Protein AF-A0A4Y2FB66-F1 (afdb_monomer_lite)

Structure (mmCIF, N/CA/C/O backbone):
data_AF-A0A4Y2FB66-F1
#
_entry.id   AF-A0A4Y2FB66-F1
#
loop_
_atom_site.group_PDB
_atom_site.id
_atom_site.type_symbol
_atom_site.label_atom_id
_atom_site.label_alt_id
_atom_site.label_comp_id
_atom_site.label_asym_id
_atom_site.label_entity_id
_atom_site.label_seq_id
_atom_site.pdbx_PDB_ins_code
_atom_site.Cartn_x
_atom_site.Cartn_y
_atom_site.Cartn_z
_atom_site.occupancy
_atom_site.B_iso_or_equiv
_atom_site.auth_seq_id
_atom_site.auth_comp_id
_atom_site.auth_asym_id
_atom_site.auth_atom_id
_atom_site.pdbx_PDB_model_num
ATOM 1 N N . ILE A 1 1 ? -6.689 -3.772 26.267 1.00 90.94 1 ILE A N 1
ATOM 2 C CA . ILE A 1 1 ? -7.836 -3.017 25.698 1.00 90.94 1 ILE A CA 1
ATOM 3 C C . ILE A 1 1 ? -9.019 -3.941 25.421 1.00 90.94 1 ILE A C 1
ATOM 5 O O . ILE A 1 1 ? -10.001 -3.812 26.133 1.00 90.94 1 ILE A O 1
ATOM 9 N N . VAL A 1 2 ? -8.924 -4.903 24.489 1.00 92.88 2 VAL A N 1
ATOM 10 C CA . VAL A 1 2 ? -10.032 -5.835 24.159 1.00 92.88 2 VAL A CA 1
ATOM 11 C C . VAL A 1 2 ? -10.503 -6.646 25.371 1.00 92.88 2 VAL A C 1
ATOM 13 O O . VAL A 1 2 ? -11.667 -6.551 25.737 1.00 92.88 2 VAL A O 1
ATOM 16 N N . ASN A 1 3 ? -9.600 -7.363 26.052 1.00 94.06 3 ASN A N 1
ATOM 17 C CA . ASN A 1 3 ? -9.964 -8.153 27.240 1.00 94.06 3 ASN A CA 1
ATOM 18 C C . ASN A 1 3 ? -10.557 -7.281 28.353 1.00 94.06 3 ASN A C 1
ATOM 20 O O . ASN A 1 3 ? -11.570 -7.639 28.937 1.00 94.06 3 ASN A O 1
ATOM 24 N N . GLY A 1 4 ? -9.977 -6.099 28.595 1.00 93.81 4 GLY A N 1
ATOM 25 C CA . GLY A 1 4 ? -10.523 -5.148 29.565 1.00 93.81 4 GLY A CA 1
ATOM 26 C C . GLY A 1 4 ? -11.929 -4.672 29.182 1.00 93.81 4 GLY A C 1
ATOM 27 O O . GLY A 1 4 ? -12.802 -4.602 30.039 1.00 93.81 4 GLY A O 1
ATOM 28 N N . ARG A 1 5 ? -12.189 -4.425 27.890 1.00 94.38 5 ARG A N 1
ATOM 29 C CA . ARG A 1 5 ? -13.531 -4.097 27.394 1.00 94.38 5 ARG A CA 1
ATOM 30 C C . ARG A 1 5 ? -14.510 -5.263 27.574 1.00 94.38 5 ARG A C 1
ATOM 32 O O . ARG A 1 5 ? -15.636 -5.017 27.989 1.00 94.38 5 ARG A O 1
ATOM 39 N N . ALA A 1 6 ? -14.084 -6.501 27.317 1.00 93.06 6 ALA A N 1
ATOM 40 C CA . ALA A 1 6 ? -14.889 -7.708 27.537 1.00 93.06 6 ALA A CA 1
ATOM 41 C C . ALA A 1 6 ? -15.201 -7.949 29.028 1.00 93.06 6 ALA A C 1
ATOM 43 O O . ALA A 1 6 ? -16.270 -8.441 29.364 1.00 93.06 6 ALA A O 1
ATOM 44 N N . GLN A 1 7 ? -14.303 -7.532 29.924 1.00 95.62 7 GLN A N 1
ATOM 45 C CA . GLN A 1 7 ? -14.495 -7.530 31.379 1.00 95.62 7 GLN A CA 1
ATOM 46 C C . GLN A 1 7 ? -15.328 -6.335 31.891 1.00 95.62 7 GLN A C 1
ATOM 48 O O . GLN A 1 7 ? -15.427 -6.131 33.098 1.00 95.62 7 GLN A O 1
ATOM 53 N N . GLY A 1 8 ? -15.904 -5.518 31.001 1.00 94.75 8 GLY A N 1
ATOM 54 C CA . GLY A 1 8 ? -16.772 -4.397 31.372 1.00 94.75 8 GLY A CA 1
ATOM 55 C C . GLY A 1 8 ? -16.047 -3.100 31.746 1.00 94.75 8 GLY A C 1
ATOM 56 O O . GLY A 1 8 ? -16.680 -2.174 32.249 1.00 94.75 8 GLY A O 1
ATOM 57 N N . GLN A 1 9 ? -14.739 -2.978 31.494 1.00 95.56 9 GLN A N 1
ATOM 58 C CA . GLN A 1 9 ? -14.027 -1.729 31.775 1.00 95.56 9 GLN A CA 1
ATOM 59 C C . GLN A 1 9 ? -14.508 -0.581 30.870 1.00 95.56 9 GLN A C 1
ATOM 61 O O . GLN A 1 9 ? -14.727 -0.733 29.659 1.00 95.56 9 GLN A O 1
ATOM 66 N N . THR A 1 10 ? -14.631 0.608 31.465 1.00 94.75 10 THR A N 1
ATOM 67 C CA . THR A 1 10 ? -14.972 1.845 30.751 1.00 94.75 10 THR A CA 1
ATOM 68 C C . THR A 1 10 ? -13.799 2.324 29.894 1.00 94.75 10 THR A C 1
ATOM 70 O O . THR A 1 10 ? -12.643 1.996 30.163 1.00 94.75 10 THR A O 1
ATOM 73 N N . ILE A 1 11 ? -14.069 3.147 28.872 1.00 92.94 11 ILE A N 1
ATOM 74 C CA . ILE A 1 11 ? -13.003 3.708 28.021 1.00 92.94 11 ILE A CA 1
ATOM 75 C C . ILE A 1 11 ? -12.010 4.530 28.857 1.00 92.94 11 ILE A C 1
ATOM 77 O O . ILE A 1 11 ? -10.803 4.448 28.635 1.00 92.94 11 ILE A O 1
ATOM 81 N N . LEU A 1 12 ? -12.497 5.239 29.880 1.00 92.56 12 LEU A N 1
ATOM 82 C CA . LEU A 1 12 ? -11.654 5.965 30.828 1.00 92.56 12 LEU A CA 1
ATOM 83 C C . LEU A 1 12 ? -10.719 5.033 31.618 1.00 92.56 12 LEU A C 1
ATOM 85 O O . LEU A 1 12 ? -9.545 5.357 31.799 1.00 92.56 12 LEU A O 1
ATOM 89 N N . GLY A 1 13 ? -11.217 3.876 32.067 1.00 93.75 13 GLY A N 1
ATOM 90 C CA . GLY A 1 13 ? -10.400 2.858 32.735 1.00 93.75 13 GLY A CA 1
ATOM 91 C C . GLY A 1 13 ? -9.316 2.303 31.810 1.00 93.75 13 GLY A C 1
ATOM 92 O O . GLY A 1 13 ? -8.141 2.271 32.172 1.00 93.75 13 GLY A O 1
ATOM 93 N N . LEU A 1 14 ? -9.694 1.983 3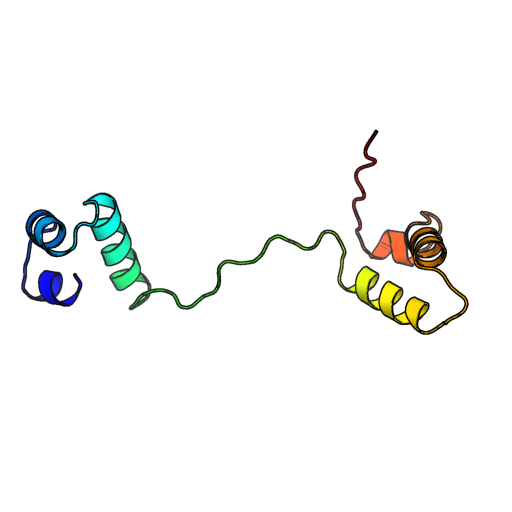0.570 1.00 94.50 14 LEU A N 1
ATOM 94 C CA . LEU A 1 14 ? -8.766 1.497 29.548 1.00 94.50 14 LEU A CA 1
ATOM 95 C C . LEU A 1 14 ? -7.687 2.535 29.211 1.00 94.50 14 LEU A C 1
ATOM 97 O O . LEU A 1 14 ? -6.516 2.177 29.116 1.00 94.50 14 LEU A O 1
ATOM 101 N N . ARG A 1 15 ? -8.052 3.819 29.101 1.00 94.69 15 ARG A N 1
ATOM 102 C CA . ARG A 1 15 ? -7.118 4.929 28.854 1.00 94.69 15 ARG A CA 1
ATOM 103 C C . ARG A 1 15 ? -6.034 5.021 29.918 1.00 94.69 15 ARG A C 1
ATOM 105 O O . ARG A 1 15 ? -4.864 5.158 29.567 1.00 94.69 15 ARG A O 1
ATOM 112 N N . LYS A 1 16 ? -6.414 4.938 31.197 1.00 92.88 16 LYS A N 1
ATOM 113 C CA . LYS A 1 16 ? -5.461 4.983 32.317 1.00 92.88 16 LYS A CA 1
ATOM 114 C C . LYS A 1 16 ? -4.454 3.834 32.258 1.00 92.88 16 LYS A C 1
ATOM 116 O O . LYS A 1 16 ? -3.300 4.032 32.610 1.00 92.88 16 LYS A O 1
ATOM 121 N N . GLN A 1 17 ? -4.877 2.658 31.795 1.00 92.19 17 GLN A N 1
ATOM 122 C CA . GLN A 1 17 ? -4.009 1.487 31.688 1.00 92.19 17 GLN A CA 1
ATOM 123 C C . GLN A 1 17 ? -3.109 1.518 30.442 1.00 92.19 17 GLN A C 1
ATOM 125 O O . GLN A 1 17 ? -1.971 1.061 30.501 1.00 92.19 17 GLN A O 1
ATOM 130 N N . SER A 1 18 ? -3.617 1.998 29.300 1.00 87.88 18 SER A N 1
ATOM 131 C CA . SER A 1 18 ? -2.945 1.841 28.003 1.00 87.88 18 SER A CA 1
ATOM 132 C C . SER A 1 18 ? -2.191 3.074 27.507 1.00 87.88 18 SER A C 1
ATOM 134 O O . SER A 1 18 ? -1.521 2.971 26.485 1.00 87.88 18 SER A O 1
ATOM 136 N N . ASN A 1 19 ? -2.303 4.231 28.171 1.00 91.69 19 ASN A N 1
ATOM 137 C CA . ASN A 1 19 ? -1.718 5.506 27.723 1.00 91.69 19 ASN A CA 1
ATOM 138 C C . ASN A 1 19 ? -2.120 5.911 26.285 1.00 91.69 19 ASN A C 1
ATOM 140 O O . ASN A 1 19 ? -1.388 6.619 25.599 1.00 91.69 19 ASN A O 1
ATOM 144 N N . ILE A 1 20 ? -3.294 5.474 25.814 1.00 93.75 20 ILE A N 1
ATOM 145 C CA . ILE A 1 20 ? -3.853 5.842 24.501 1.00 93.75 20 ILE A CA 1
ATOM 146 C C . ILE A 1 20 ? -4.961 6.872 24.717 1.00 93.75 20 ILE A C 1
ATOM 148 O O . ILE A 1 20 ? -5.671 6.826 25.722 1.00 93.75 20 ILE A O 1
ATOM 152 N N . SER A 1 21 ? -5.137 7.797 23.774 1.00 95.00 21 SER A N 1
ATOM 153 C CA . SER A 1 21 ? -6.280 8.709 23.798 1.00 95.00 21 SER A CA 1
ATOM 154 C C . SER A 1 21 ? -7.610 7.946 23.776 1.00 95.00 21 SER A C 1
ATOM 156 O O . SER A 1 21 ? -7.736 6.859 23.211 1.00 95.00 21 SER A O 1
ATOM 158 N N . GLU A 1 22 ? -8.645 8.551 24.349 1.00 94.50 22 GLU A N 1
ATOM 159 C CA . GLU A 1 22 ? -10.004 8.003 24.311 1.00 94.50 22 GLU A CA 1
ATOM 160 C C . GLU A 1 22 ? -10.502 7.796 22.872 1.00 94.50 22 GLU A C 1
ATOM 162 O O . GLU A 1 22 ? -11.065 6.749 22.550 1.00 94.50 22 GLU A O 1
ATOM 167 N N . SER A 1 23 ? -10.185 8.733 21.971 1.00 94.75 23 SER A N 1
ATOM 168 C CA . SER A 1 23 ? -10.481 8.604 20.542 1.00 94.75 23 SER A CA 1
ATOM 169 C C . SER A 1 23 ? -9.739 7.438 19.883 1.00 94.75 23 SER A C 1
ATOM 171 O O . SER A 1 23 ? -10.311 6.755 19.035 1.00 94.75 23 SER A O 1
ATOM 173 N N . GLY A 1 24 ? -8.492 7.172 20.281 1.00 94.81 24 GLY A N 1
ATOM 174 C CA . GLY A 1 24 ? -7.716 6.033 19.798 1.00 94.81 24 GLY A CA 1
ATOM 175 C C . GLY A 1 24 ? -8.310 4.701 20.250 1.00 94.81 24 GLY A C 1
ATOM 176 O O . GLY A 1 24 ? -8.445 3.789 19.440 1.00 94.81 24 GLY A O 1
ATOM 177 N N . ILE A 1 25 ? -8.735 4.608 21.514 1.00 94.69 25 ILE A N 1
ATOM 178 C CA . ILE A 1 25 ? -9.382 3.406 22.064 1.00 94.69 25 ILE A CA 1
ATOM 179 C C . ILE A 1 25 ? -10.734 3.158 21.397 1.00 94.69 25 ILE A C 1
ATOM 181 O O . ILE A 1 25 ? -11.018 2.025 21.019 1.00 94.69 25 ILE A O 1
ATOM 185 N N . SER A 1 26 ? -11.546 4.203 21.219 1.00 93.62 26 SER A N 1
ATOM 186 C CA . SER A 1 26 ? -12.848 4.097 20.556 1.00 93.62 26 SER A CA 1
ATOM 187 C C . SER A 1 26 ? -12.705 3.589 19.116 1.00 93.62 26 SER A C 1
ATOM 189 O O . SER A 1 26 ? -13.294 2.569 18.762 1.00 93.62 26 SER A O 1
ATOM 191 N N . LYS A 1 27 ? -11.818 4.209 18.318 1.00 93.38 27 LYS A N 1
ATOM 192 C CA . LYS A 1 27 ? -11.522 3.769 16.942 1.00 93.38 27 LYS A CA 1
ATOM 193 C C . LYS A 1 27 ? -10.986 2.339 16.892 1.00 93.38 27 LYS A C 1
ATOM 195 O O . LYS A 1 27 ? -11.388 1.566 16.031 1.00 93.38 27 LYS A O 1
ATOM 200 N N . PHE A 1 28 ? -10.092 1.980 17.812 1.00 92.31 28 PHE A N 1
ATOM 201 C CA . PHE A 1 28 ? -9.548 0.627 17.894 1.00 92.31 28 PHE A CA 1
ATOM 202 C C . PHE A 1 28 ? -10.636 -0.413 18.196 1.00 92.31 28 PHE A C 1
ATOM 204 O O . PHE A 1 28 ? -10.681 -1.447 17.538 1.00 92.31 28 PHE A O 1
ATOM 211 N N . LEU A 1 29 ? -11.518 -0.148 19.167 1.00 93.12 29 LEU A N 1
ATOM 212 C CA . LEU A 1 29 ? -12.612 -1.058 19.517 1.00 93.12 29 LEU A CA 1
ATOM 213 C C . LEU A 1 29 ? -13.636 -1.186 18.386 1.00 93.12 29 LEU A C 1
ATOM 215 O O . LEU A 1 29 ? -14.118 -2.286 18.146 1.00 93.12 29 LEU A O 1
ATOM 219 N N . GLN A 1 30 ? -13.928 -0.093 17.679 1.00 92.75 30 GLN A N 1
ATOM 220 C CA . GLN A 1 30 ? -14.783 -0.121 16.495 1.00 92.75 30 GLN A CA 1
ATOM 221 C C . GLN A 1 30 ? -14.187 -1.024 15.407 1.00 92.75 30 GLN A C 1
ATOM 223 O O . GLN A 1 30 ? -14.837 -1.968 14.976 1.00 92.75 30 GLN A O 1
ATOM 228 N N . VAL A 1 31 ? -12.913 -0.819 15.051 1.00 92.19 31 VAL A N 1
ATOM 229 C CA . VAL A 1 31 ? -12.200 -1.678 14.089 1.00 92.19 31 VAL A CA 1
ATOM 230 C C . VAL A 1 31 ? -12.190 -3.140 14.542 1.00 92.19 31 VAL A C 1
ATOM 232 O O . VAL A 1 31 ? -12.387 -4.036 13.726 1.00 92.19 31 VAL A O 1
ATOM 235 N N . TRP A 1 32 ? -12.008 -3.393 15.839 1.00 92.69 32 TRP A N 1
ATOM 236 C CA . TRP A 1 32 ? -12.029 -4.745 16.391 1.00 92.69 32 TRP A CA 1
ATOM 237 C C . TRP A 1 32 ? -13.385 -5.443 16.210 1.00 92.69 32 TRP A C 1
ATOM 239 O O . TRP A 1 32 ? -13.410 -6.631 15.899 1.00 92.69 32 TRP A O 1
ATOM 249 N N . VAL A 1 33 ? -14.498 -4.725 16.394 1.00 91.12 33 VAL A N 1
ATOM 250 C CA . VAL A 1 33 ? -15.858 -5.253 16.179 1.00 91.12 33 VAL A CA 1
ATOM 251 C C . VAL A 1 33 ? -16.134 -5.459 14.692 1.00 91.12 33 VAL A C 1
ATOM 253 O O . VAL A 1 33 ? -16.603 -6.526 14.309 1.00 91.12 33 VAL A O 1
ATOM 256 N N . ASP A 1 34 ? -15.793 -4.477 13.858 1.00 91.38 34 ASP A N 1
ATOM 257 C CA . ASP A 1 34 ? -16.114 -4.494 12.428 1.00 91.38 34 ASP A CA 1
ATOM 258 C C . ASP A 1 34 ? -15.282 -5.527 11.650 1.00 91.38 34 ASP A C 1
ATOM 260 O O . ASP A 1 34 ? -15.755 -6.112 10.678 1.00 91.38 34 ASP A O 1
ATOM 264 N N . GLN A 1 35 ? -14.026 -5.744 12.054 1.00 89.69 35 GLN A N 1
ATOM 265 C CA . GLN A 1 35 ? -13.048 -6.537 11.295 1.00 89.69 35 GLN A CA 1
ATOM 266 C C . GLN A 1 35 ? -12.585 -7.799 12.033 1.00 89.69 35 GLN A C 1
ATOM 268 O O . GLN A 1 35 ? -11.750 -8.542 11.518 1.00 89.69 35 GLN A O 1
ATOM 273 N N . GLY A 1 36 ? -13.083 -8.041 13.250 1.00 89.62 36 GLY A N 1
ATOM 274 C CA . GLY A 1 36 ? -12.677 -9.177 14.083 1.00 89.62 36 GLY A CA 1
ATOM 275 C C . GLY A 1 36 ? -11.222 -9.109 14.561 1.00 89.62 36 GLY A C 1
ATOM 276 O O . GLY A 1 36 ? -10.651 -10.128 14.952 1.00 89.62 36 GLY A O 1
ATOM 277 N N . GLY A 1 37 ? -10.589 -7.935 14.503 1.00 88.38 37 GLY A N 1
ATOM 278 C CA . GLY A 1 37 ? -9.184 -7.773 14.849 1.00 88.38 37 GLY A CA 1
ATOM 279 C C . GLY A 1 37 ? -8.562 -6.491 14.311 1.00 88.38 37 GLY A C 1
ATOM 280 O O . GLY A 1 37 ? -9.235 -5.623 13.763 1.00 88.38 37 GLY A O 1
ATOM 281 N N . VAL A 1 38 ? -7.242 -6.376 14.459 1.00 82.81 38 VAL A N 1
ATOM 282 C CA . VAL A 1 38 ? -6.473 -5.327 13.780 1.00 82.81 38 VAL A CA 1
ATOM 283 C C . VAL A 1 38 ? -6.246 -5.763 12.331 1.00 82.81 38 VAL A C 1
ATOM 285 O O . VAL A 1 38 ? -5.691 -6.849 12.124 1.00 82.81 38 VAL A O 1
ATOM 288 N N . PRO A 1 39 ? -6.621 -4.948 11.328 1.00 81.06 39 PRO A N 1
ATOM 289 C CA . PRO A 1 39 ? -6.375 -5.280 9.936 1.00 81.06 39 PRO A CA 1
ATOM 290 C C . PRO A 1 39 ? -4.884 -5.496 9.710 1.00 81.06 39 PRO A C 1
ATOM 292 O O . PRO A 1 39 ? -4.063 -4.616 9.965 1.00 81.06 39 PRO A O 1
ATOM 295 N N . LYS A 1 40 ? -4.539 -6.669 9.179 1.00 81.88 40 LYS A N 1
ATOM 296 C CA . LYS A 1 40 ? -3.198 -6.949 8.647 1.00 81.88 40 LYS A CA 1
ATOM 297 C C . LYS A 1 40 ? -3.020 -6.425 7.223 1.00 81.88 40 LYS A C 1
ATOM 299 O O . LYS A 1 40 ? -1.968 -6.638 6.631 1.00 81.88 40 LYS A O 1
ATOM 304 N N . VAL A 1 41 ? -4.049 -5.788 6.660 1.00 80.50 41 VAL A N 1
ATOM 305 C CA . VAL A 1 41 ? -4.020 -5.275 5.292 1.00 80.50 41 VAL A CA 1
ATOM 306 C C . VAL A 1 41 ? -2.999 -4.138 5.239 1.00 80.50 41 VAL A C 1
ATOM 308 O O . VAL A 1 41 ? -3.187 -3.130 5.930 1.00 80.50 41 VAL A O 1
ATOM 311 N N . PRO A 1 42 ? -1.913 -4.280 4.455 1.00 82.62 42 PRO A N 1
ATOM 312 C CA . PRO A 1 42 ? -0.990 -3.184 4.236 1.00 82.62 42 PRO A CA 1
ATOM 313 C C . PRO A 1 42 ? -1.769 -1.999 3.684 1.00 82.62 42 PRO A C 1
ATOM 315 O O . PRO A 1 42 ? -2.655 -2.167 2.842 1.00 82.62 42 PRO A O 1
ATOM 318 N N . LYS A 1 43 ? -1.442 -0.790 4.142 1.00 83.06 43 LYS A N 1
ATOM 319 C CA . LYS A 1 43 ? -1.986 0.404 3.497 1.00 83.06 43 LYS A CA 1
ATOM 320 C C . LYS A 1 43 ? -1.612 0.341 2.013 1.00 83.06 43 LYS A C 1
ATOM 322 O O . LYS A 1 43 ? -0.455 0.020 1.722 1.00 83.06 43 LYS A O 1
ATOM 327 N N . PRO A 1 44 ? -2.551 0.615 1.091 1.00 85.12 44 PRO A N 1
ATOM 328 C CA . PRO A 1 44 ? -2.196 0.714 -0.312 1.00 85.12 44 PRO A CA 1
ATOM 329 C C . PRO A 1 44 ? -1.068 1.739 -0.440 1.00 85.12 44 PRO A C 1
ATOM 331 O O . PRO A 1 44 ? -1.123 2.816 0.161 1.00 85.12 44 PRO A O 1
ATOM 334 N N . GLY A 1 45 ? -0.011 1.356 -1.154 1.00 87.06 45 GLY A N 1
ATOM 335 C CA . GLY A 1 45 ? 1.094 2.259 -1.446 1.00 87.06 45 GLY A CA 1
ATOM 336 C C . GLY A 1 45 ? 0.626 3.433 -2.303 1.00 87.06 45 GLY A C 1
ATOM 337 O O . GLY A 1 45 ? -0.483 3.429 -2.843 1.00 87.06 45 GLY A O 1
ATOM 338 N N . SER A 1 46 ? 1.491 4.436 -2.450 1.00 87.12 46 SER A N 1
ATOM 339 C CA . SER A 1 46 ? 1.258 5.484 -3.445 1.00 87.12 46 SER A CA 1
ATOM 340 C C . SER A 1 46 ? 1.066 4.847 -4.827 1.00 87.12 46 SER A C 1
ATOM 342 O O . SER A 1 46 ? 1.800 3.907 -5.152 1.00 87.12 46 SER A O 1
ATOM 344 N N . PRO A 1 47 ? 0.129 5.347 -5.654 1.00 84.75 47 PRO A N 1
ATOM 345 C CA . PRO A 1 47 ? 0.041 4.942 -7.048 1.00 84.75 47 PRO A CA 1
ATOM 346 C C . PRO A 1 47 ? 1.390 5.117 -7.749 1.00 84.75 47 PRO A C 1
ATOM 348 O O . PRO A 1 47 ? 2.119 6.075 -7.477 1.00 84.75 47 PRO A O 1
ATOM 351 N N . HIS A 1 48 ? 1.714 4.192 -8.649 1.00 83.88 48 HIS A N 1
ATOM 352 C CA . HIS A 1 48 ? 2.870 4.339 -9.525 1.00 83.88 48 HIS A CA 1
ATOM 353 C C . HIS A 1 48 ? 2.620 5.460 -10.539 1.00 83.88 48 HIS A C 1
ATOM 355 O O . HIS A 1 48 ? 1.514 5.592 -11.063 1.00 83.88 48 HIS A O 1
ATOM 361 N N . SER A 1 49 ? 3.658 6.250 -10.828 1.00 83.88 49 SER A N 1
ATOM 362 C CA . SER A 1 49 ? 3.609 7.290 -11.866 1.00 83.88 49 SER A CA 1
ATOM 363 C C . SER A 1 49 ? 3.554 6.708 -13.281 1.00 83.88 49 SER A C 1
ATOM 365 O O . SER A 1 49 ? 3.134 7.387 -14.213 1.00 83.88 49 SER A O 1
ATOM 367 N N . THR A 1 50 ? 3.986 5.459 -13.446 1.00 84.56 50 THR A N 1
ATOM 368 C CA . THR A 1 50 ? 3.997 4.719 -14.706 1.00 84.56 50 THR A CA 1
ATOM 369 C C . THR A 1 50 ? 2.961 3.601 -14.674 1.00 84.56 50 THR A C 1
ATOM 371 O O . THR A 1 50 ? 2.606 3.066 -13.620 1.00 84.56 50 THR A O 1
ATOM 374 N N . SER A 1 51 ? 2.444 3.240 -15.848 1.00 87.38 51 SER A N 1
ATOM 375 C CA . SER A 1 51 ? 1.576 2.074 -15.979 1.00 87.38 51 SER A CA 1
ATOM 376 C C . SER A 1 51 ? 2.392 0.796 -16.156 1.00 87.38 51 SER A C 1
ATOM 378 O O . SER A 1 51 ? 3.522 0.810 -16.642 1.00 87.38 51 SER A O 1
ATOM 380 N N . ARG A 1 52 ? 1.772 -0.354 -15.866 1.00 87.94 52 ARG A N 1
ATOM 381 C CA . ARG A 1 52 ? 2.409 -1.671 -16.054 1.00 87.94 52 ARG A CA 1
ATOM 382 C C . ARG A 1 52 ? 2.903 -1.912 -17.486 1.00 87.94 52 ARG A C 1
ATOM 384 O O . ARG A 1 52 ? 3.871 -2.641 -17.681 1.00 87.94 52 ARG A O 1
ATOM 391 N N . LEU A 1 53 ? 2.222 -1.351 -18.491 1.00 88.31 53 LEU A N 1
ATOM 392 C CA . LEU A 1 53 ? 2.642 -1.458 -19.892 1.00 88.31 53 LEU A CA 1
ATOM 393 C C . LEU A 1 53 ? 3.906 -0.641 -20.154 1.00 88.31 53 LEU A C 1
ATOM 395 O O . LEU A 1 53 ? 4.813 -1.137 -20.819 1.00 88.31 53 LEU A O 1
A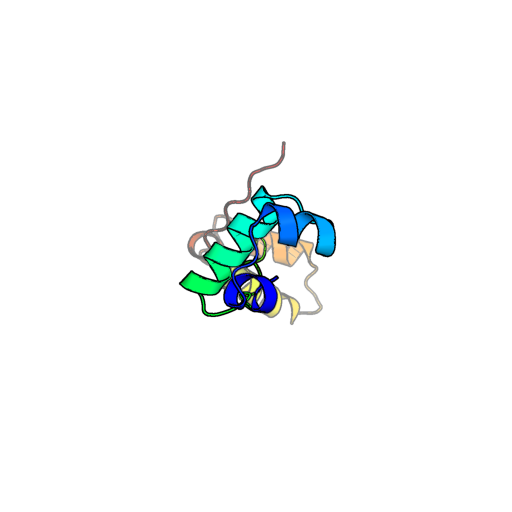TOM 399 N N . PHE A 1 54 ? 3.978 0.567 -19.590 1.00 88.81 54 PHE A N 1
ATOM 400 C CA . PHE A 1 54 ? 5.166 1.409 -19.656 1.00 88.81 54 PHE A CA 1
ATOM 401 C C . PHE A 1 54 ? 6.370 0.696 -19.027 1.00 88.81 54 PHE A C 1
ATOM 403 O O . PHE A 1 54 ? 7.390 0.521 -19.690 1.00 88.81 54 PHE A O 1
ATOM 410 N N . ASP A 1 55 ? 6.211 0.167 -17.809 1.00 90.56 55 ASP A N 1
ATOM 411 C CA . ASP A 1 55 ? 7.274 -0.560 -17.101 1.00 90.56 55 ASP A CA 1
ATOM 412 C C . ASP A 1 55 ? 7.754 -1.783 -17.892 1.00 90.56 55 ASP A C 1
ATOM 414 O O . ASP A 1 55 ? 8.952 -2.020 -18.052 1.00 90.56 55 ASP A O 1
ATOM 418 N N . ARG A 1 56 ? 6.814 -2.554 -18.453 1.00 92.75 56 ARG A N 1
ATOM 419 C CA . ARG A 1 56 ? 7.137 -3.717 -19.286 1.00 92.75 56 ARG A CA 1
ATOM 420 C C . ARG A 1 56 ? 7.951 -3.325 -20.519 1.00 92.75 56 ARG A C 1
ATOM 422 O O . ARG A 1 56 ? 8.863 -4.061 -20.896 1.00 92.75 56 ARG A O 1
ATOM 429 N N . ASN A 1 57 ? 7.610 -2.216 -21.167 1.00 90.31 57 ASN A N 1
ATOM 430 C CA . ASN A 1 57 ? 8.313 -1.764 -22.363 1.00 90.31 57 ASN A CA 1
ATOM 431 C C . ASN A 1 57 ? 9.697 -1.194 -22.021 1.00 90.31 57 ASN A C 1
ATOM 433 O O . ASN A 1 57 ? 10.654 -1.517 -22.722 1.00 90.31 57 ASN A O 1
ATOM 437 N N . ALA A 1 58 ? 9.832 -0.474 -20.903 1.00 90.69 58 ALA A N 1
ATOM 438 C CA . ALA A 1 58 ? 11.124 -0.022 -20.385 1.00 90.69 58 ALA A CA 1
ATOM 439 C C . ALA A 1 58 ? 12.070 -1.202 -20.114 1.00 90.69 58 ALA A C 1
ATOM 441 O O . ALA A 1 58 ? 13.209 -1.206 -20.581 1.00 90.69 58 ALA A O 1
ATOM 442 N N . LEU A 1 59 ? 11.574 -2.257 -19.456 1.00 93.81 59 LEU A N 1
ATOM 443 C CA . LEU A 1 59 ? 12.353 -3.475 -19.221 1.00 93.81 59 LEU A CA 1
ATOM 444 C C . LEU A 1 59 ? 12.754 -4.165 -20.531 1.00 93.81 59 LEU A C 1
ATOM 446 O O . LEU A 1 59 ? 13.892 -4.607 -20.677 1.00 93.81 59 LEU A O 1
ATOM 450 N N . ARG A 1 60 ? 11.849 -4.228 -21.512 1.00 93.25 60 ARG A N 1
ATOM 451 C CA . ARG A 1 60 ? 12.144 -4.817 -22.826 1.00 93.25 60 ARG A CA 1
ATOM 452 C C . ARG A 1 60 ? 13.230 -4.056 -23.575 1.00 93.25 60 ARG A C 1
ATOM 454 O O . ARG A 1 60 ? 14.136 -4.691 -24.101 1.00 93.25 60 ARG A O 1
ATOM 461 N N . GLN A 1 61 ? 13.158 -2.728 -23.615 1.00 91.69 61 GLN A N 1
ATOM 462 C CA . GLN A 1 61 ? 14.178 -1.926 -24.288 1.00 91.69 61 GLN A CA 1
ATOM 463 C C . GLN A 1 61 ? 15.517 -1.959 -23.540 1.00 91.69 61 GLN A C 1
ATOM 465 O O . GLN A 1 61 ? 16.562 -2.014 -24.183 1.00 91.69 61 GLN A O 1
ATOM 470 N N . SER A 1 62 ? 15.502 -2.045 -22.203 1.00 93.56 62 SER A N 1
ATOM 471 C CA . SER A 1 62 ? 16.732 -2.176 -21.404 1.00 93.56 62 SER A CA 1
ATOM 472 C C . SER A 1 62 ? 17.510 -3.473 -21.650 1.00 93.56 62 SER A C 1
ATOM 474 O O . SER A 1 62 ? 18.681 -3.561 -21.292 1.00 93.56 62 SER A O 1
ATOM 476 N N . ALA A 1 63 ? 16.899 -4.471 -22.299 1.00 94.38 63 ALA A N 1
ATOM 477 C CA . ALA A 1 63 ? 17.611 -5.672 -22.725 1.00 94.38 63 ALA A CA 1
ATOM 478 C C . ALA A 1 63 ? 18.645 -5.380 -23.830 1.00 94.38 63 ALA A C 1
ATOM 480 O O . ALA A 1 63 ? 19.541 -6.193 -24.057 1.00 94.38 63 ALA A O 1
ATOM 481 N N . ASN A 1 64 ? 18.538 -4.239 -24.523 1.00 93.06 64 ASN A N 1
ATOM 482 C CA . ASN A 1 64 ? 19.532 -3.797 -25.489 1.00 93.06 64 ASN A CA 1
ATOM 483 C C . ASN A 1 64 ? 20.619 -2.956 -24.789 1.00 93.06 64 ASN A C 1
ATOM 485 O O . ASN A 1 64 ? 20.358 -1.806 -24.437 1.00 93.06 64 ASN A O 1
ATOM 489 N N . PRO A 1 65 ? 21.863 -3.456 -24.660 1.00 92.31 65 PRO A N 1
ATOM 490 C CA . PRO A 1 65 ? 22.931 -2.751 -23.946 1.00 92.31 65 PRO A CA 1
ATOM 491 C C . PRO A 1 65 ? 23.416 -1.481 -24.662 1.00 92.31 65 PRO A C 1
ATOM 493 O O . PRO A 1 65 ? 24.221 -0.737 -24.111 1.00 92.31 65 PRO A O 1
ATOM 496 N N . ARG A 1 66 ? 22.974 -1.241 -25.904 1.00 94.94 66 ARG A N 1
ATOM 497 C CA . ARG A 1 66 ? 23.332 -0.048 -26.683 1.00 94.94 66 ARG A CA 1
ATOM 498 C C . ARG A 1 66 ? 22.429 1.150 -26.398 1.00 94.94 66 ARG A C 1
ATOM 500 O O . ARG A 1 66 ? 22.756 2.244 -26.844 1.00 94.94 66 ARG A O 1
ATOM 507 N N . LEU A 1 67 ? 21.300 0.944 -25.718 1.00 93.06 67 LEU A N 1
ATOM 508 C CA . LEU A 1 67 ? 20.352 2.009 -25.406 1.00 93.06 67 LEU A CA 1
ATOM 509 C C . LEU A 1 67 ? 20.611 2.551 -24.004 1.00 93.06 67 LEU A C 1
ATOM 511 O O . LEU A 1 67 ? 20.696 1.794 -23.037 1.00 93.06 67 LEU A O 1
ATOM 515 N N . THR A 1 68 ? 20.708 3.874 -23.888 1.00 94.62 68 THR A N 1
ATOM 516 C CA . THR A 1 68 ? 20.766 4.527 -22.580 1.00 94.62 68 THR A CA 1
ATOM 517 C C . THR A 1 68 ? 19.360 4.709 -22.012 1.00 94.62 68 THR A C 1
ATOM 519 O O . THR A 1 68 ? 18.368 4.693 -22.742 1.00 94.62 68 THR A O 1
ATOM 522 N N . ALA A 1 69 ? 19.255 4.956 -20.705 1.00 92.56 69 ALA A N 1
ATOM 523 C CA . ALA A 1 69 ? 17.970 5.277 -20.080 1.00 92.56 69 ALA A CA 1
ATOM 524 C C . ALA A 1 69 ? 17.278 6.489 -20.737 1.00 92.56 69 ALA A C 1
ATOM 526 O O . ALA A 1 69 ? 16.054 6.520 -20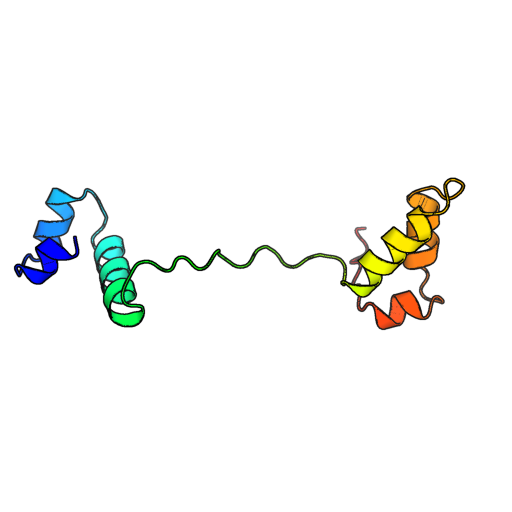.823 1.00 92.56 69 ALA A O 1
ATOM 527 N N . VAL A 1 70 ? 18.053 7.462 -21.235 1.00 93.31 70 VAL A N 1
ATOM 528 C CA . VAL A 1 70 ? 17.526 8.641 -21.939 1.00 93.31 70 VAL A CA 1
ATOM 529 C C . VAL A 1 70 ? 16.951 8.259 -23.298 1.00 93.31 70 VAL A C 1
ATOM 531 O O . VAL A 1 70 ? 15.892 8.761 -23.662 1.00 93.31 70 VAL A O 1
ATOM 534 N N . ASP A 1 71 ? 17.609 7.366 -24.037 1.00 93.12 71 ASP A N 1
ATOM 535 C CA . ASP A 1 71 ? 17.114 6.913 -25.342 1.00 93.12 71 ASP A CA 1
ATOM 536 C C . ASP A 1 71 ? 15.823 6.105 -25.187 1.00 93.12 71 ASP A C 1
ATOM 538 O O . ASP A 1 71 ? 14.859 6.347 -25.910 1.00 93.12 71 ASP A O 1
ATOM 542 N N . ILE A 1 72 ? 15.771 5.238 -24.170 1.00 91.19 72 ILE A N 1
ATOM 543 C CA . ILE A 1 72 ? 14.576 4.467 -23.802 1.00 91.19 72 ILE A CA 1
ATOM 544 C C . ILE A 1 72 ? 13.427 5.404 -23.418 1.00 91.19 72 ILE A C 1
ATOM 546 O O . ILE A 1 72 ? 12.306 5.261 -23.902 1.00 91.19 72 ILE A O 1
ATOM 550 N N . ALA A 1 73 ? 13.698 6.399 -22.569 1.00 89.38 73 ALA A N 1
ATOM 551 C CA . ALA A 1 73 ? 12.694 7.381 -22.180 1.00 89.38 73 ALA A CA 1
ATOM 552 C C . ALA A 1 73 ? 12.209 8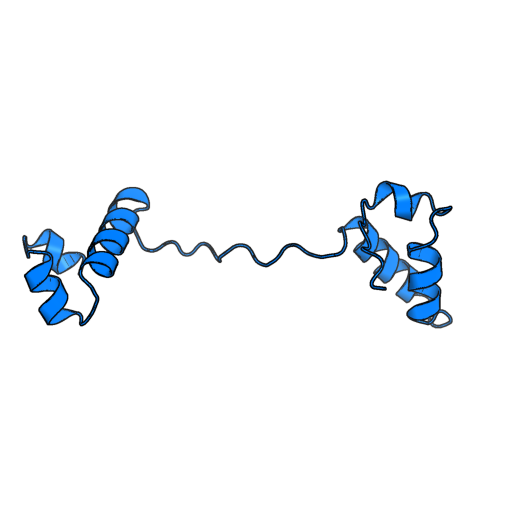.201 -23.383 1.00 89.38 73 ALA A C 1
ATOM 554 O O . ALA A 1 73 ? 11.011 8.420 -23.516 1.00 89.38 73 ALA A O 1
ATOM 555 N N . ARG A 1 74 ? 13.109 8.620 -24.282 1.00 89.31 74 ARG A N 1
ATOM 556 C CA . ARG A 1 74 ? 12.747 9.370 -25.492 1.00 89.31 74 ARG A CA 1
ATOM 557 C C . ARG A 1 74 ? 11.828 8.555 -26.399 1.00 89.31 74 ARG A C 1
ATOM 559 O O . ARG A 1 74 ? 10.841 9.096 -26.876 1.00 89.31 74 ARG A O 1
ATOM 566 N N . GLU A 1 75 ? 12.122 7.272 -26.602 1.00 88.38 75 GLU A N 1
ATOM 567 C CA . GLU A 1 75 ? 11.294 6.386 -27.427 1.00 88.38 75 GLU A CA 1
ATOM 568 C C . GLU A 1 75 ? 9.931 6.105 -26.779 1.00 88.38 75 GLU A C 1
ATOM 570 O O . GLU A 1 75 ? 8.902 6.102 -27.456 1.00 88.38 75 GLU A O 1
ATOM 575 N N . LEU A 1 76 ? 9.901 5.868 -25.463 1.00 86.62 76 LEU A N 1
ATOM 576 C CA . LEU A 1 76 ? 8.668 5.547 -24.742 1.00 86.62 76 LEU A CA 1
ATOM 577 C C . LEU A 1 76 ? 7.775 6.756 -24.486 1.00 86.62 76 LEU A C 1
ATOM 579 O O . LEU A 1 76 ? 6.570 6.567 -24.356 1.00 86.62 76 LEU A O 1
ATOM 583 N N . CYS A 1 77 ? 8.343 7.958 -24.398 1.00 84.94 77 CYS A N 1
ATOM 584 C CA . CYS A 1 77 ? 7.613 9.206 -24.184 1.00 84.94 77 CYS A CA 1
ATOM 585 C C . CYS A 1 77 ? 7.286 9.954 -25.486 1.00 84.94 77 CYS A C 1
ATOM 587 O O . CYS A 1 77 ? 6.762 11.065 -25.418 1.00 84.94 77 CYS A O 1
ATOM 589 N N . ASP A 1 78 ? 7.594 9.384 -26.656 1.00 84.19 78 ASP A N 1
ATOM 590 C CA . ASP A 1 78 ? 7.229 9.974 -27.943 1.00 84.19 78 ASP A CA 1
ATOM 591 C C . ASP A 1 78 ? 5.699 9.911 -28.135 1.00 84.19 78 ASP A C 1
ATOM 593 O O . ASP A 1 78 ? 5.134 8.813 -28.170 1.00 84.19 78 ASP A O 1
ATOM 597 N N . PRO A 1 79 ? 4.999 11.051 -28.298 1.00 74.62 79 PRO A N 1
ATOM 598 C CA . PRO A 1 79 ? 3.559 11.076 -28.547 1.00 74.62 79 PRO A CA 1
ATOM 599 C C . PRO A 1 79 ? 3.134 10.332 -29.818 1.00 74.62 79 PRO A C 1
ATOM 601 O O . PRO A 1 79 ? 1.981 9.915 -29.923 1.00 74.62 79 PRO A O 1
ATOM 604 N N . GLN A 1 80 ? 4.045 10.169 -30.783 1.00 76.94 80 GLN A N 1
ATOM 605 C CA . GLN A 1 80 ? 3.807 9.397 -32.004 1.00 76.94 80 GLN A CA 1
ATOM 606 C C . GLN A 1 80 ? 3.929 7.886 -31.769 1.00 76.94 80 GLN A C 1
ATOM 608 O O . GLN A 1 80 ? 3.510 7.094 -32.615 1.00 76.94 80 GLN A O 1
ATOM 613 N N . ASN A 1 81 ? 4.457 7.462 -30.615 1.00 75.56 81 ASN A N 1
ATOM 614 C CA . ASN A 1 81 ? 4.535 6.059 -30.252 1.00 75.56 81 ASN A CA 1
ATOM 615 C C . ASN A 1 81 ? 3.152 5.558 -29.791 1.00 75.56 81 ASN A C 1
ATOM 617 O O . ASN A 1 81 ? 2.633 6.009 -28.764 1.00 75.56 81 ASN A O 1
ATOM 621 N N . PRO A 1 82 ? 2.549 4.567 -30.471 1.00 70.62 82 PRO A N 1
ATOM 622 C CA . PRO A 1 82 ? 1.255 4.022 -30.063 1.00 70.62 82 PRO A CA 1
ATOM 623 C C . PRO A 1 82 ? 1.291 3.412 -28.652 1.00 70.62 82 PRO A C 1
ATOM 625 O O . PRO A 1 82 ? 0.265 3.360 -27.975 1.00 70.62 82 PRO A O 1
ATOM 628 N N . LEU A 1 83 ? 2.465 2.991 -28.164 1.00 70.88 83 LEU A N 1
ATOM 629 C CA . LEU A 1 83 ? 2.635 2.483 -26.801 1.00 70.88 83 LEU A CA 1
ATOM 630 C C . LEU A 1 83 ? 2.547 3.592 -25.745 1.00 70.88 83 LEU A C 1
ATOM 632 O O . LEU A 1 83 ? 2.116 3.314 -24.626 1.00 70.88 83 LEU A O 1
ATOM 636 N N . PHE A 1 84 ? 2.903 4.833 -26.083 1.00 69.06 84 PHE A N 1
ATOM 637 C CA . PHE A 1 84 ? 2.737 5.989 -25.200 1.00 69.06 84 PHE A CA 1
ATOM 638 C C . PHE A 1 84 ? 1.252 6.319 -25.014 1.00 69.06 84 PHE A C 1
ATOM 640 O O . PHE A 1 84 ? 0.754 6.376 -23.891 1.00 69.06 84 PHE A O 1
ATOM 647 N N . VAL A 1 85 ? 0.509 6.402 -26.121 1.00 65.56 85 VAL A N 1
ATOM 648 C CA . VAL A 1 85 ? -0.936 6.687 -26.119 1.00 65.56 85 VAL A CA 1
ATOM 649 C C . VAL A 1 85 ? -1.722 5.621 -25.344 1.00 65.56 85 VAL A C 1
ATOM 651 O O . VAL A 1 85 ? -2.617 5.944 -24.565 1.00 65.56 85 VAL A O 1
ATOM 654 N N . LEU A 1 86 ? -1.358 4.344 -25.499 1.00 65.69 86 LEU A N 1
ATOM 655 C CA . LEU A 1 86 ? -2.017 3.224 -24.816 1.00 65.69 86 LEU A CA 1
ATOM 656 C C . LEU A 1 86 ? -1.591 3.038 -23.353 1.00 65.69 86 LEU A C 1
ATOM 658 O O . LEU A 1 86 ? -2.273 2.337 -22.604 1.00 65.69 86 LEU A O 1
ATOM 662 N N . SER A 1 87 ? -0.466 3.619 -22.931 1.00 66.44 87 SER A N 1
ATOM 663 C CA . SER A 1 87 ? 0.050 3.446 -21.568 1.00 66.44 87 SER A CA 1
ATOM 664 C C . SER A 1 87 ? -0.524 4.446 -20.564 1.00 66.44 87 SER A C 1
ATOM 666 O O . SER A 1 87 ? -0.275 4.276 -19.369 1.00 66.44 87 SER A O 1
ATOM 668 N N . GLY A 1 88 ? -1.327 5.424 -21.006 1.00 60.91 88 GLY A N 1
ATOM 669 C CA . GLY A 1 88 ? -2.078 6.332 -20.129 1.00 60.91 88 GLY A CA 1
ATOM 670 C C . GLY A 1 88 ? -1.200 7.191 -19.213 1.00 60.91 88 GLY A C 1
ATOM 671 O O . GLY A 1 88 ? -1.662 7.647 -18.168 1.00 60.91 88 GLY A O 1
ATOM 672 N N . VAL A 1 89 ? 0.074 7.375 -19.566 1.00 63.72 89 VAL A N 1
ATOM 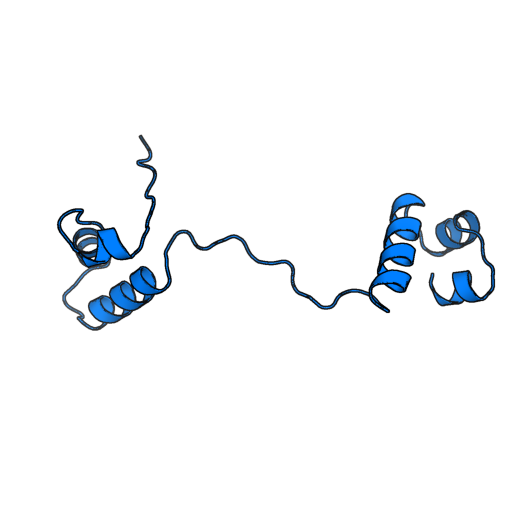673 C CA . VAL A 1 89 ? 1.032 8.170 -18.791 1.00 63.72 89 VAL A CA 1
ATOM 674 C C . VAL A 1 89 ? 0.708 9.654 -18.936 1.00 63.72 89 VAL A C 1
ATOM 676 O O . VAL A 1 89 ? 0.937 10.265 -19.975 1.00 63.72 89 VAL A O 1
ATOM 679 N N . GLY A 1 90 ? 0.180 10.248 -17.868 1.00 57.12 90 GLY A N 1
ATOM 680 C CA . GLY A 1 90 ? 0.056 11.694 -17.730 1.00 57.12 90 GLY A CA 1
ATOM 681 C C . GLY A 1 90 ? 1.351 12.282 -17.181 1.00 57.12 90 GLY A C 1
ATOM 682 O O . GLY A 1 90 ? 1.448 12.526 -15.979 1.00 57.12 90 GLY A O 1
ATOM 683 N N . P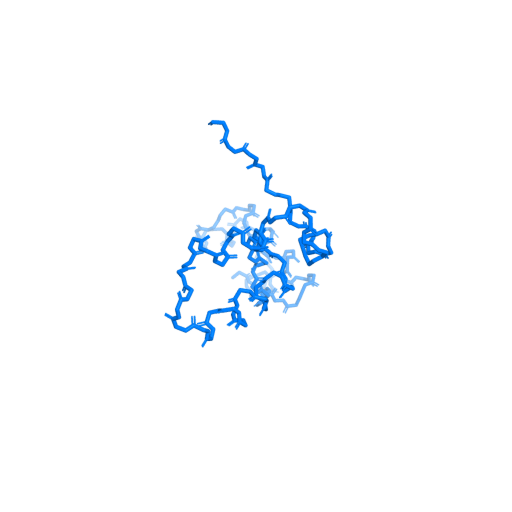HE A 1 91 ? 2.352 12.509 -18.032 1.00 57.66 91 PHE A N 1
ATOM 684 C CA . PHE A 1 91 ? 3.487 13.339 -17.634 1.00 57.66 91 PHE A CA 1
ATOM 685 C C . PHE A 1 91 ? 2.993 14.781 -17.513 1.00 57.66 91 PHE A C 1
ATOM 687 O O . PHE A 1 91 ? 2.661 15.420 -18.509 1.00 57.66 91 PHE A O 1
ATOM 694 N N . LYS A 1 92 ? 2.910 15.301 -16.286 1.00 49.47 92 LYS A N 1
ATOM 695 C CA . LYS A 1 92 ? 2.829 16.749 -16.098 1.00 49.47 92 LYS A CA 1
ATOM 696 C C . LYS A 1 92 ? 4.188 17.310 -16.491 1.00 49.47 92 LYS A C 1
ATOM 698 O O . LYS A 1 92 ? 5.187 16.960 -15.866 1.00 49.47 92 LYS A O 1
ATOM 703 N N . GLN A 1 93 ? 4.219 18.125 -17.539 1.00 39.59 93 GLN A N 1
ATOM 704 C CA . GLN A 1 93 ? 5.379 18.946 -17.853 1.00 39.59 93 GLN A CA 1
ATOM 705 C C . GLN A 1 93 ? 5.660 19.807 -16.614 1.00 39.59 93 GLN A C 1
ATOM 707 O O . GLN A 1 93 ? 4.779 20.527 -16.148 1.00 39.59 93 GLN A O 1
ATOM 712 N N . LEU A 1 94 ? 6.822 19.606 -15.996 1.00 44.22 94 LEU A N 1
ATOM 713 C CA . LEU A 1 94 ? 7.323 20.505 -14.965 1.00 44.22 94 LEU A CA 1
ATOM 714 C C . LEU A 1 94 ? 8.006 21.641 -15.723 1.00 44.22 94 LEU A C 1
ATOM 716 O O . LEU A 1 94 ? 9.003 21.385 -16.401 1.00 44.22 94 LEU A O 1
ATOM 720 N N . ASP A 1 95 ? 7.393 22.822 -15.674 1.00 44.72 95 ASP A N 1
ATOM 721 C CA . ASP A 1 95 ? 7.993 24.079 -16.132 1.00 44.72 95 ASP A CA 1
ATOM 722 C C . ASP A 1 95 ? 9.277 24.402 -15.349 1.00 44.72 95 ASP A C 1
ATOM 724 O O . ASP A 1 95 ? 9.317 24.122 -14.124 1.00 44.72 95 ASP A O 1
#

Foldseek 3Di:
DVVCVVVVHDLVRVCVVPVDDSVRSVVQVVCCVVPVHDDPDPDDDPDDLWAPLLVVQLVVVVVDVVDDSVNSCCQCCPPPRVSVVVRPRDDDPDD

Radius of gyration: 25.44 Å; chains: 1; bounding box: 40×33×65 Å

pLDDT: mean 85.54, std 12.53, range [39.59, 95.62]

Sequence (95 aa):
IVNGRAQGQTILGLRKQSNISESGISKFLQVWVDQGGVPKVPKPGSPHSTSRLFDRNALRQSANPRLTAVDIARELCDPQNPLFVLSGVGFKQLD

Secondary structure (DSSP, 8-state):
-HHHHHTT--HHHHHHHH---HHHHHHHHHHHHHHSSS--PPPPPPPPSS-HHHHHHHHHHHTSTT--HHHHHHHHT-TT-HHHHHHT-------

Organism: Araneus ventricosus (NCBI:txid182803)